Protein AF-A0A411WIY1-F1 (afdb_monomer)

Foldseek 3Di:
DDPVVLVVLLCVLPVQWDWDWDQDVVQQKIKIWIWDQDPVGIDIDIDMDHDDDDPPVVVVVVVSVVVSVVSVVVSD

Solvent-accessible surface area (backbone atoms only — not comparable to full-atom values): 4533 Å² total; per-residue (Å²): 92,55,72,68,58,51,52,52,47,49,42,72,77,38,74,80,42,50,77,46,79,48,76,40,82,90,76,35,31,45,35,44,35,42,35,34,80,47,101,91,42,83,43,78,48,77,51,72,47,70,68,77,71,98,52,62,69,60,53,50,26,55,48,51,45,54,49,49,58,56,50,55,72,70,75,112

Organism: NCBI:txid2498113

Sequence (76 aa):
MELTDFILHAQQSCPNALVTIEIDPIKNTVKIQWRWDGESGEQLFERAILFKELNYDEAITVFLSRCKIAMDALCD

Structure (mmCIF, N/CA/C/O backbone):
data_AF-A0A411WIY1-F1
#
_entry.id   AF-A0A411WIY1-F1
#
loop_
_atom_site.group_PDB
_atom_site.id
_atom_site.type_symbol
_atom_site.label_atom_id
_atom_site.label_alt_id
_atom_site.label_comp_id
_atom_site.label_asym_id
_atom_site.label_entity_id
_atom_site.label_seq_id
_atom_site.pdbx_PDB_ins_code
_atom_site.Cartn_x
_atom_site.Cartn_y
_atom_site.Cartn_z
_atom_site.occupancy
_atom_site.B_iso_or_equiv
_atom_site.auth_seq_id
_atom_site.auth_comp_id
_atom_site.auth_asym_id
_atom_site.auth_atom_id
_atom_site.pdbx_PDB_model_num
ATOM 1 N N . MET A 1 1 ? -10.926 2.407 -6.776 1.00 71.12 1 MET A N 1
ATOM 2 C CA . MET A 1 1 ? -10.069 1.382 -7.393 1.00 71.12 1 MET A CA 1
ATOM 3 C C . MET A 1 1 ? -10.104 0.162 -6.500 1.00 71.12 1 MET A C 1
ATOM 5 O O . MET A 1 1 ? -9.977 0.335 -5.290 1.00 71.12 1 MET A O 1
ATOM 9 N N . GLU A 1 2 ? -10.332 -1.016 -7.070 1.00 79.75 2 GLU A N 1
ATOM 10 C CA . GLU A 1 2 ? -10.356 -2.262 -6.303 1.00 79.75 2 GLU A CA 1
ATOM 11 C C . GLU A 1 2 ? -8.934 -2.752 -5.989 1.00 79.75 2 GLU A C 1
ATOM 13 O O . GLU A 1 2 ? -7.944 -2.274 -6.548 1.00 79.75 2 GLU A O 1
ATOM 18 N N . LEU A 1 3 ? -8.815 -3.714 -5.070 1.00 76.25 3 LEU A N 1
ATOM 19 C CA . LEU A 1 3 ? -7.528 -4.319 -4.718 1.00 76.25 3 LEU A CA 1
ATOM 20 C C . LEU A 1 3 ? -6.871 -5.021 -5.920 1.00 76.25 3 LEU A C 1
ATOM 22 O O . LEU A 1 3 ? -5.660 -4.947 -6.106 1.00 76.25 3 LEU A O 1
ATOM 26 N N . THR A 1 4 ? -7.674 -5.689 -6.742 1.00 80.69 4 THR A N 1
ATOM 27 C CA . THR A 1 4 ? -7.247 -6.370 -7.971 1.00 80.69 4 THR A CA 1
ATOM 28 C C . THR A 1 4 ? -6.641 -5.394 -8.975 1.00 80.69 4 THR A C 1
ATOM 30 O O . THR A 1 4 ? -5.543 -5.642 -9.470 1.00 80.69 4 THR A O 1
ATOM 33 N N . ASP A 1 5 ? -7.299 -4.256 -9.205 1.00 82.38 5 ASP A N 1
ATOM 34 C CA . ASP A 1 5 ? -6.788 -3.180 -10.061 1.00 82.38 5 ASP A CA 1
ATOM 35 C C . ASP A 1 5 ? -5.450 -2.636 -9.543 1.00 82.38 5 ASP A C 1
ATOM 37 O O . ASP A 1 5 ? -4.523 -2.399 -10.315 1.00 82.38 5 ASP A O 1
ATOM 41 N N . PHE A 1 6 ? -5.336 -2.457 -8.223 1.00 80.19 6 PHE A N 1
ATOM 42 C CA . PHE A 1 6 ? -4.113 -1.973 -7.588 1.00 80.19 6 PHE A CA 1
ATOM 43 C C . PHE A 1 6 ? -2.937 -2.940 -7.777 1.00 80.19 6 PHE A C 1
ATOM 45 O O . PHE A 1 6 ? -1.842 -2.510 -8.136 1.00 80.19 6 PHE A O 1
ATOM 52 N N . ILE A 1 7 ? -3.160 -4.242 -7.568 1.00 81.94 7 ILE A N 1
ATOM 53 C CA . ILE A 1 7 ? -2.132 -5.274 -7.764 1.00 81.94 7 ILE A CA 1
ATOM 54 C C . ILE A 1 7 ? -1.695 -5.319 -9.231 1.00 81.94 7 ILE A C 1
ATOM 56 O O . ILE A 1 7 ? -0.497 -5.354 -9.505 1.00 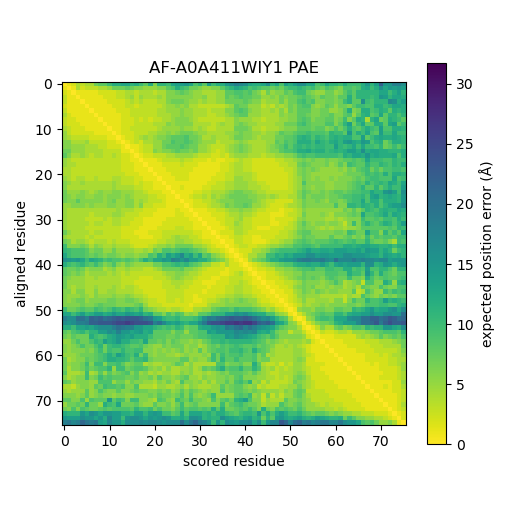81.94 7 ILE A O 1
ATOM 60 N N . LEU A 1 8 ? -2.651 -5.284 -10.165 1.00 85.19 8 LEU A N 1
ATOM 61 C CA . LEU A 1 8 ? -2.364 -5.292 -11.598 1.00 85.19 8 LEU A CA 1
ATOM 62 C C . LEU A 1 8 ? -1.499 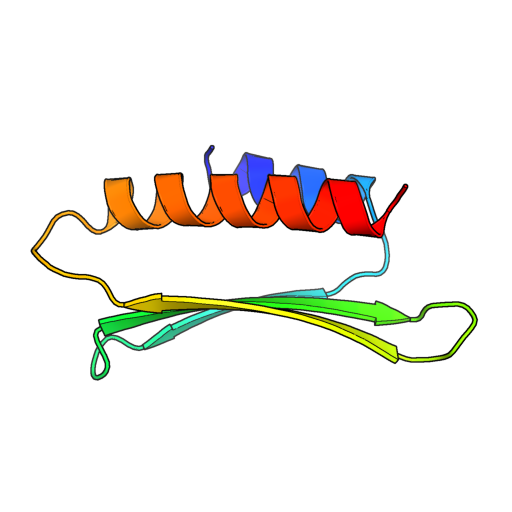-4.088 -11.996 1.00 85.19 8 LEU A C 1
ATOM 64 O O . LEU A 1 8 ? -0.536 -4.233 -12.745 1.00 85.19 8 LEU A O 1
ATOM 68 N N . HIS A 1 9 ? -1.815 -2.909 -11.459 1.00 85.00 9 HIS A N 1
ATOM 69 C CA . HIS A 1 9 ? -1.053 -1.690 -11.714 1.00 85.00 9 HIS A CA 1
ATOM 70 C C . HIS A 1 9 ? 0.372 -1.785 -11.161 1.00 85.00 9 HIS A C 1
ATOM 72 O O . HIS A 1 9 ? 1.328 -1.538 -11.887 1.00 85.00 9 HIS A O 1
ATOM 78 N N . ALA A 1 10 ? 0.536 -2.236 -9.913 1.00 82.25 10 ALA A N 1
ATOM 79 C CA . ALA A 1 10 ? 1.856 -2.431 -9.314 1.00 82.25 10 ALA A CA 1
ATOM 80 C C . ALA A 1 10 ? 2.727 -3.420 -10.117 1.00 82.25 10 ALA A C 1
ATOM 82 O O . ALA A 1 10 ? 3.923 -3.183 -10.286 1.00 82.25 10 ALA A O 1
ATOM 83 N N . GLN A 1 11 ? 2.126 -4.488 -10.658 1.00 83.25 11 GLN A N 1
ATOM 84 C CA . GLN A 1 11 ? 2.803 -5.440 -11.549 1.00 83.25 11 GLN A CA 1
ATOM 85 C C . GLN A 1 11 ? 3.230 -4.810 -12.881 1.00 83.25 11 GLN A C 1
ATOM 87 O O . GLN A 1 11 ? 4.298 -5.138 -13.391 1.00 83.25 11 GLN A O 1
ATOM 92 N N . GLN A 1 12 ? 2.409 -3.928 -13.457 1.00 86.06 12 GLN A N 1
ATOM 93 C CA . GLN A 1 12 ? 2.731 -3.233 -14.708 1.00 86.06 12 GLN A CA 1
ATOM 94 C C . GLN A 1 12 ? 3.844 -2.199 -14.516 1.00 86.06 12 GLN A C 1
ATOM 96 O O . GLN A 1 12 ? 4.726 -2.098 -15.365 1.00 86.06 12 GLN A O 1
ATOM 101 N N . SER A 1 13 ? 3.821 -1.466 -13.401 1.00 83.44 13 SER A N 1
ATOM 102 C CA . SER A 1 13 ? 4.827 -0.451 -13.080 1.00 83.44 13 SER A CA 1
ATOM 103 C C . SER A 1 13 ? 6.177 -1.063 -12.703 1.00 83.44 13 SER A C 1
ATOM 105 O O . SER A 1 13 ? 7.215 -0.597 -13.164 1.00 83.44 13 SER A O 1
ATOM 107 N N . CYS A 1 14 ? 6.189 -2.118 -11.881 1.00 84.00 14 CYS A N 1
ATOM 108 C CA . CYS A 1 14 ? 7.416 -2.822 -11.520 1.00 84.00 14 CYS A CA 1
ATOM 109 C C . CYS A 1 14 ? 7.154 -4.333 -11.353 1.00 84.00 14 CYS A C 1
ATOM 111 O O . CYS A 1 14 ? 6.741 -4.780 -10.280 1.00 84.00 14 CYS A O 1
ATOM 113 N N . PRO A 1 15 ? 7.424 -5.150 -12.390 1.00 83.44 15 PRO A N 1
ATOM 114 C CA . PRO A 1 15 ? 7.077 -6.576 -12.400 1.00 83.44 15 PRO A CA 1
ATOM 115 C C . PRO A 1 15 ? 7.738 -7.418 -11.303 1.00 83.44 15 PRO A C 1
ATOM 117 O O . PRO A 1 15 ? 7.202 -8.450 -10.910 1.00 83.44 15 PRO A O 1
ATOM 120 N N . ASN A 1 16 ? 8.897 -6.979 -10.806 1.00 83.88 16 ASN A N 1
ATOM 121 C CA . ASN A 1 16 ? 9.667 -7.688 -9.779 1.00 83.88 16 ASN A CA 1
ATOM 122 C C . ASN A 1 16 ? 9.319 -7.235 -8.358 1.00 83.88 16 ASN A C 1
ATOM 124 O O . ASN A 1 16 ? 9.964 -7.653 -7.397 1.00 83.88 16 ASN A O 1
ATOM 128 N N . ALA A 1 17 ? 8.341 -6.346 -8.216 1.00 85.00 17 ALA A N 1
ATOM 129 C CA . ALA A 1 17 ? 8.046 -5.742 -6.942 1.00 85.00 17 ALA A CA 1
ATOM 130 C C . ALA A 1 17 ? 7.157 -6.620 -6.055 1.00 85.00 17 ALA A C 1
ATOM 132 O O . ALA A 1 17 ? 6.146 -7.174 -6.487 1.00 85.00 17 ALA A O 1
ATOM 133 N N . LEU A 1 18 ? 7.495 -6.670 -4.771 1.00 89.31 18 LEU A N 1
ATOM 134 C CA . LEU A 1 18 ? 6.667 -7.235 -3.720 1.00 89.31 18 LEU A CA 1
ATOM 135 C C . LEU A 1 18 ? 5.708 -6.164 -3.192 1.00 89.31 18 LEU A C 1
ATOM 137 O O . LEU A 1 18 ? 6.135 -5.135 -2.664 1.00 89.31 18 LEU A O 1
ATOM 141 N N . VAL A 1 19 ? 4.408 -6.430 -3.299 1.00 88.38 19 VAL A N 1
ATOM 142 C CA . VAL A 1 19 ? 3.357 -5.632 -2.659 1.00 88.38 19 VAL A CA 1
ATOM 143 C C . VAL A 1 19 ? 2.898 -6.342 -1.388 1.00 88.38 19 VAL A C 1
ATOM 145 O O . VAL A 1 19 ? 2.371 -7.451 -1.450 1.00 88.38 19 VAL A O 1
ATOM 148 N N . THR A 1 20 ? 3.049 -5.683 -0.242 1.00 89.81 20 THR A N 1
ATOM 149 C CA . THR A 1 20 ? 2.554 -6.154 1.056 1.00 89.81 20 THR A CA 1
ATOM 150 C C . THR A 1 20 ? 1.432 -5.245 1.529 1.00 89.81 20 THR A C 1
ATOM 152 O O . THR A 1 20 ? 1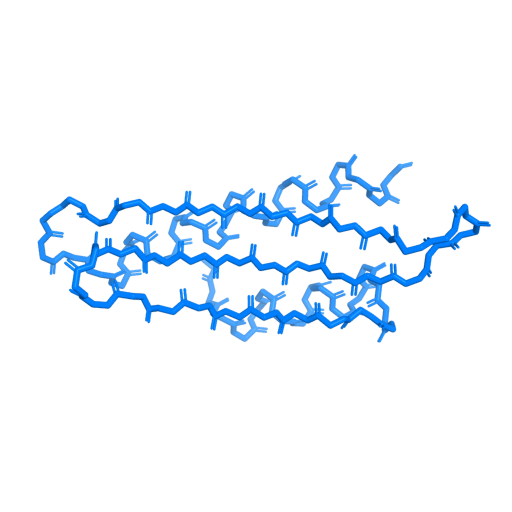.601 -4.029 1.615 1.00 89.81 20 THR A O 1
ATOM 155 N N . ILE A 1 21 ? 0.293 -5.842 1.877 1.00 87.56 21 ILE A N 1
ATOM 156 C CA . ILE A 1 21 ? -0.829 -5.146 2.507 1.00 87.56 21 ILE A CA 1
ATOM 157 C C . ILE A 1 21 ? -0.962 -5.672 3.927 1.00 87.56 21 ILE A C 1
ATOM 159 O O . ILE A 1 21 ? -1.190 -6.860 4.141 1.00 87.56 21 ILE A O 1
ATOM 163 N N . GLU A 1 22 ? -0.805 -4.782 4.895 1.00 89.25 22 GLU A N 1
ATOM 164 C CA . GLU A 1 22 ? -0.892 -5.095 6.315 1.00 89.25 22 GLU A CA 1
ATOM 165 C C . GLU A 1 22 ? -2.121 -4.405 6.900 1.00 89.25 22 GLU A C 1
ATOM 167 O O . GLU A 1 22 ? -2.273 -3.187 6.789 1.00 89.25 22 GLU A O 1
ATOM 172 N N . ILE A 1 23 ? -3.000 -5.193 7.519 1.00 85.25 23 ILE A N 1
ATOM 173 C CA . ILE A 1 23 ? -4.189 -4.709 8.219 1.00 85.25 23 ILE A CA 1
ATOM 174 C C . ILE A 1 23 ? -3.969 -4.944 9.713 1.00 85.25 23 ILE A C 1
ATOM 176 O O . ILE A 1 23 ? -3.861 -6.089 10.148 1.00 85.25 23 ILE A O 1
ATOM 180 N N . ASP A 1 24 ? -3.907 -3.869 10.496 1.00 87.12 24 ASP A N 1
ATOM 181 C CA . ASP A 1 24 ? -3.825 -3.933 11.957 1.00 87.12 24 ASP A CA 1
ATOM 182 C C . ASP A 1 24 ? -5.191 -3.538 12.548 1.00 87.12 24 ASP A C 1
ATOM 184 O O . ASP A 1 24 ? -5.527 -2.348 12.577 1.00 87.12 24 ASP A O 1
ATOM 188 N N . PRO A 1 25 ? -5.999 -4.509 13.015 1.00 79.38 25 PRO A N 1
ATOM 189 C CA . PRO A 1 25 ? -7.328 -4.237 13.557 1.00 79.38 25 PRO A CA 1
ATOM 190 C C . PRO A 1 25 ? -7.283 -3.600 14.953 1.00 79.38 25 PRO A C 1
ATOM 192 O O . PRO A 1 25 ? -8.256 -2.975 15.361 1.00 79.38 25 PRO A O 1
ATOM 195 N N . ILE A 1 26 ? -6.171 -3.728 15.688 1.00 86.06 26 ILE A N 1
ATOM 196 C CA . ILE A 1 26 ? -6.011 -3.127 17.021 1.00 86.06 26 ILE A CA 1
ATOM 197 C C . ILE A 1 26 ? -5.733 -1.634 16.872 1.00 86.06 26 ILE A C 1
ATOM 199 O O . ILE A 1 26 ? -6.303 -0.812 17.587 1.00 86.06 26 ILE A O 1
ATOM 203 N N . LYS A 1 27 ? -4.863 -1.277 15.923 1.00 87.38 27 LYS A N 1
ATOM 204 C CA . LYS A 1 27 ? -4.544 0.121 15.607 1.00 87.38 27 LYS A CA 1
ATOM 205 C C . LYS A 1 27 ? -5.537 0.758 14.642 1.00 87.38 27 LYS A C 1
ATOM 207 O O . LYS A 1 27 ? -5.493 1.970 14.457 1.00 87.38 27 LYS A O 1
ATOM 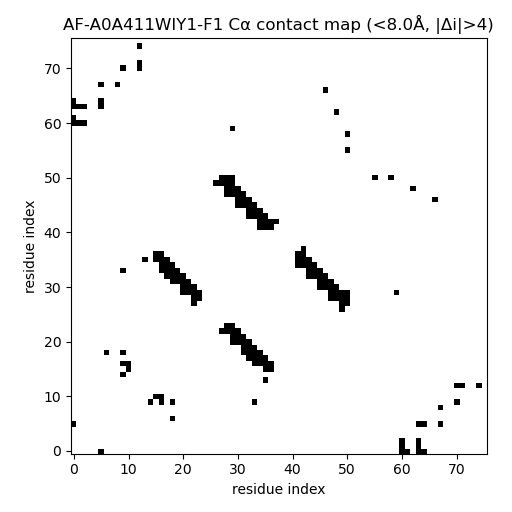212 N N . ASN A 1 28 ? -6.426 -0.039 14.056 1.00 85.00 28 ASN A N 1
ATOM 213 C CA . ASN A 1 28 ? -7.378 0.375 13.039 1.00 85.00 28 ASN A CA 1
ATOM 214 C C . ASN A 1 28 ? -6.695 0.973 11.795 1.00 85.00 28 ASN A C 1
ATOM 216 O O . ASN A 1 28 ? -7.098 2.026 11.298 1.00 85.00 28 ASN A O 1
ATOM 220 N N . THR A 1 29 ? -5.622 0.338 11.315 1.00 86.00 29 THR A N 1
ATOM 221 C CA . THR A 1 29 ? -4.808 0.851 10.202 1.00 86.00 29 THR A CA 1
ATOM 222 C C . THR A 1 29 ? -4.684 -0.142 9.058 1.00 86.00 29 THR A C 1
ATOM 224 O O . THR A 1 29 ? -4.558 -1.343 9.291 1.00 86.00 29 THR A O 1
ATOM 227 N N . VAL A 1 30 ? -4.606 0.376 7.832 1.00 86.62 30 VAL A N 1
ATOM 228 C CA . VAL A 1 30 ? -4.091 -0.362 6.670 1.00 86.62 30 VAL A CA 1
ATOM 229 C C . VAL A 1 30 ? -2.824 0.304 6.174 1.00 86.62 30 VAL A C 1
ATOM 231 O O . VAL A 1 30 ? -2.776 1.523 6.009 1.00 86.62 30 VAL A O 1
ATOM 234 N N . LYS A 1 31 ? -1.805 -0.514 5.927 1.00 89.00 31 LYS A N 1
ATOM 235 C CA . LYS A 1 31 ? -0.512 -0.121 5.381 1.00 89.00 31 LYS A CA 1
ATOM 236 C C . LYS A 1 31 ? -0.259 -0.885 4.090 1.00 89.00 31 LYS A C 1
ATOM 238 O O . LYS A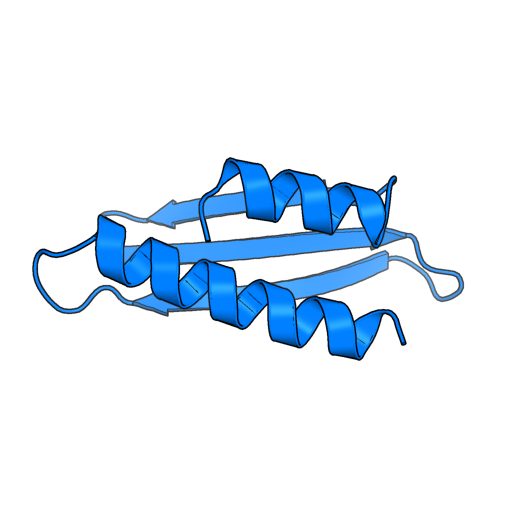 1 31 ? -0.507 -2.083 4.012 1.00 89.00 31 LYS A O 1
ATOM 243 N N . ILE A 1 32 ? 0.246 -0.178 3.092 1.00 89.19 32 ILE A N 1
ATOM 244 C CA . ILE A 1 32 ? 0.717 -0.736 1.831 1.00 89.19 32 ILE A CA 1
ATOM 245 C C . ILE A 1 32 ? 2.207 -0.469 1.747 1.00 89.19 32 ILE A C 1
ATOM 247 O O . ILE A 1 32 ? 2.650 0.671 1.897 1.00 89.19 32 ILE A O 1
ATOM 251 N N . GLN A 1 33 ? 2.956 -1.527 1.484 1.00 91.12 33 GLN A N 1
ATOM 252 C CA . GLN A 1 33 ? 4.370 -1.474 1.167 1.00 91.12 33 GLN A CA 1
ATOM 253 C C . GLN A 1 33 ? 4.563 -2.024 -0.238 1.00 91.12 33 GLN A C 1
ATOM 255 O O . GLN A 1 33 ? 4.027 -3.075 -0.578 1.00 91.12 33 GLN A O 1
ATOM 260 N N . TRP A 1 34 ? 5.331 -1.312 -1.045 1.00 89.62 34 TRP A N 1
ATOM 261 C CA . TRP A 1 34 ? 5.731 -1.730 -2.374 1.00 89.62 34 TRP A CA 1
ATOM 262 C C . TRP A 1 34 ? 7.246 -1.677 -2.432 1.00 89.62 34 TRP A C 1
ATOM 264 O O . TRP A 1 34 ? 7.840 -0.628 -2.195 1.00 89.62 34 TRP A O 1
ATOM 274 N N . ARG A 1 35 ? 7.868 -2.830 -2.646 1.00 90.69 35 ARG A N 1
ATOM 275 C CA . ARG A 1 35 ? 9.312 -3.012 -2.541 1.00 90.69 35 ARG A CA 1
ATOM 276 C C . ARG A 1 35 ? 9.833 -3.651 -3.808 1.00 90.69 35 ARG A C 1
ATOM 278 O O . ARG A 1 35 ? 9.270 -4.648 -4.242 1.00 90.69 35 ARG A O 1
ATOM 285 N N . TRP A 1 36 ? 10.908 -3.123 -4.367 1.00 90.00 36 TRP A N 1
ATOM 286 C CA . TRP A 1 36 ? 11.520 -3.670 -5.572 1.00 90.00 36 TRP A CA 1
ATOM 287 C C . TRP A 1 36 ? 13.013 -3.384 -5.606 1.00 90.00 36 TRP A C 1
ATOM 289 O O . TRP A 1 36 ? 13.480 -2.449 -4.965 1.00 90.00 36 TRP A O 1
ATOM 299 N N . ASP A 1 37 ? 13.758 -4.161 -6.382 1.00 88.06 37 ASP A N 1
ATOM 300 C CA . ASP A 1 37 ? 15.170 -3.884 -6.630 1.00 88.06 37 ASP A CA 1
ATOM 301 C C . ASP A 1 37 ? 15.299 -2.925 -7.818 1.00 88.06 37 ASP A C 1
ATOM 303 O O . ASP A 1 37 ? 14.914 -3.251 -8.943 1.00 88.06 37 ASP A O 1
ATOM 307 N N . GLY A 1 38 ? 15.809 -1.720 -7.560 1.00 81.81 38 GLY A N 1
ATOM 308 C CA . GLY A 1 38 ? 16.165 -0.743 -8.587 1.00 81.81 38 GLY A CA 1
ATOM 309 C C . GLY A 1 38 ? 17.662 -0.761 -8.902 1.00 81.81 38 GLY A C 1
ATOM 310 O O . GLY A 1 38 ? 18.454 -1.420 -8.229 1.00 81.81 38 GLY A O 1
ATOM 311 N N . GLU A 1 39 ? 18.083 0.031 -9.891 1.00 80.25 39 GLU A N 1
ATOM 312 C CA . GLU A 1 39 ? 19.502 0.155 -10.277 1.00 80.25 39 GLU A CA 1
ATOM 313 C C . GLU A 1 39 ? 20.399 0.639 -9.122 1.00 80.25 39 GLU A C 1
ATOM 315 O O . GLU A 1 39 ? 21.592 0.348 -9.080 1.00 80.25 39 GLU A O 1
ATOM 320 N N . SER A 1 40 ? 19.817 1.360 -8.160 1.00 80.62 40 SER A N 1
ATOM 321 C CA . SER A 1 40 ? 20.496 1.907 -6.978 1.00 80.62 40 SER A CA 1
ATOM 322 C C . SER A 1 40 ? 20.381 1.017 -5.729 1.00 80.62 40 SER A C 1
ATOM 324 O O . SER A 1 40 ? 20.769 1.452 -4.645 1.00 80.62 40 SER A O 1
ATOM 326 N N . GLY A 1 41 ? 19.838 -0.198 -5.859 1.00 85.06 41 GLY A N 1
ATOM 327 C CA . GLY A 1 41 ? 19.521 -1.099 -4.747 1.00 85.06 41 GLY A CA 1
ATOM 328 C C . GLY A 1 41 ? 18.027 -1.146 -4.413 1.00 85.06 41 GLY A C 1
ATOM 329 O O . GLY A 1 41 ? 17.192 -0.665 -5.183 1.00 85.06 41 GLY A O 1
ATOM 330 N N . GLU A 1 42 ? 17.699 -1.741 -3.263 1.00 88.75 42 GLU A N 1
ATOM 331 C CA . GLU A 1 42 ? 16.317 -1.916 -2.798 1.00 88.75 42 GLU A CA 1
ATOM 332 C C . GLU A 1 42 ? 15.607 -0.558 -2.679 1.00 88.75 42 GLU A C 1
ATOM 334 O O . GLU A 1 42 ? 16.052 0.352 -1.975 1.00 88.75 42 GLU A O 1
ATOM 339 N N . GLN A 1 43 ? 14.486 -0.435 -3.379 1.00 88.31 43 GLN A N 1
ATOM 340 C CA . GLN A 1 43 ? 13.559 0.682 -3.316 1.00 88.31 43 GLN A CA 1
ATOM 341 C C . G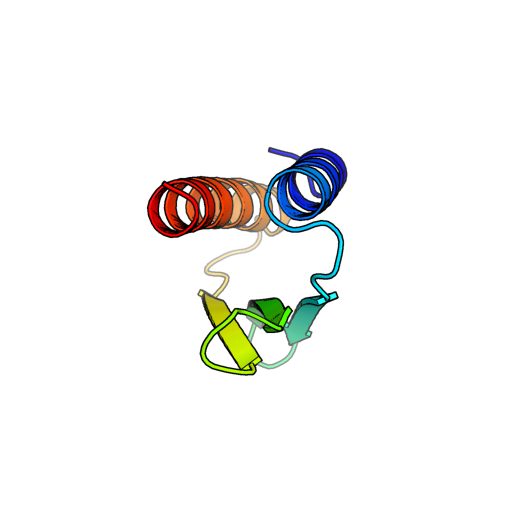LN A 1 43 ? 12.334 0.272 -2.504 1.00 88.31 43 GLN A C 1
ATOM 343 O O . GLN A 1 43 ? 11.845 -0.858 -2.591 1.00 88.31 43 GLN A O 1
ATOM 348 N N . LEU A 1 44 ? 11.827 1.213 -1.710 1.00 89.62 44 LEU A N 1
ATOM 349 C CA . LEU A 1 44 ? 10.669 1.002 -0.856 1.00 89.62 44 LEU A CA 1
ATOM 350 C C . LEU A 1 44 ? 9.743 2.212 -0.912 1.00 89.62 44 LEU A C 1
ATOM 352 O O . LEU A 1 44 ? 10.114 3.326 -0.546 1.00 89.62 44 LEU A O 1
ATOM 356 N N . PHE A 1 45 ? 8.497 1.952 -1.281 1.00 87.75 45 PHE A N 1
ATOM 357 C CA . PHE A 1 45 ? 7.381 2.859 -1.101 1.00 87.75 45 PHE A CA 1
ATOM 358 C C . PHE A 1 45 ? 6.480 2.345 0.024 1.00 87.75 45 PHE A C 1
ATOM 360 O O . PHE A 1 45 ? 6.078 1.183 0.027 1.00 87.75 45 PHE A O 1
ATOM 367 N N . GLU A 1 46 ? 6.130 3.216 0.969 1.00 90.38 46 GLU A N 1
ATOM 368 C CA . GLU A 1 46 ? 5.209 2.891 2.058 1.00 90.38 46 GLU A CA 1
ATOM 369 C C . GLU A 1 46 ? 4.163 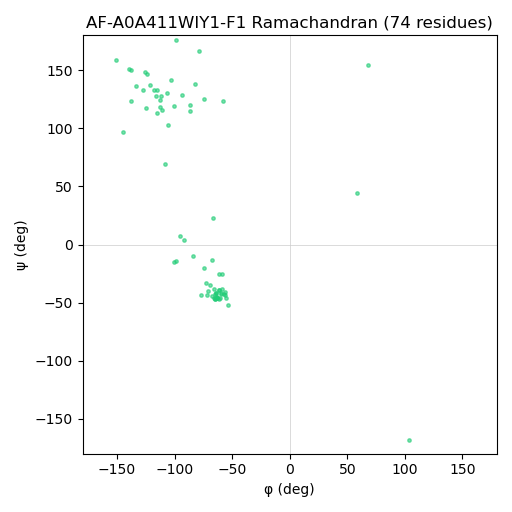3.992 2.247 1.00 90.38 46 GLU A C 1
ATOM 371 O O . GLU A 1 46 ? 4.466 5.191 2.278 1.00 90.38 46 GLU A O 1
ATOM 376 N N . ARG A 1 47 ? 2.910 3.573 2.429 1.00 85.81 47 ARG A N 1
ATOM 377 C CA . ARG A 1 47 ? 1.812 4.434 2.870 1.00 85.81 47 ARG A CA 1
ATOM 378 C C . ARG A 1 47 ? 0.954 3.707 3.892 1.00 85.81 47 ARG A C 1
ATOM 380 O O . ARG A 1 47 ? 0.792 2.494 3.819 1.00 85.81 47 ARG A O 1
ATOM 387 N N . ALA A 1 48 ? 0.348 4.462 4.801 1.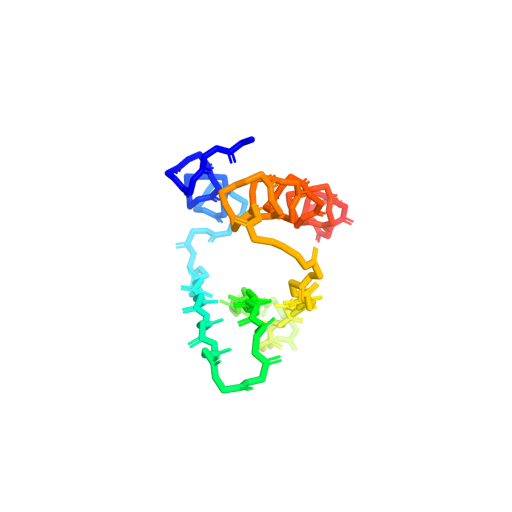00 87.00 48 ALA A N 1
ATOM 388 C CA . ALA A 1 48 ? -0.632 3.947 5.745 1.00 87.00 48 ALA A CA 1
ATOM 389 C C . ALA A 1 48 ? -1.794 4.928 5.920 1.00 87.00 48 ALA A C 1
ATOM 391 O O . ALA A 1 48 ? -1.612 6.144 5.809 1.00 87.00 48 ALA A O 1
ATOM 392 N N . ILE A 1 49 ? -2.975 4.396 6.228 1.00 85.62 49 ILE A N 1
ATOM 393 C CA . ILE A 1 49 ? -4.127 5.164 6.701 1.00 85.62 49 ILE A CA 1
ATOM 394 C C . ILE A 1 49 ? -4.652 4.604 8.014 1.00 85.62 49 ILE A C 1
ATOM 396 O O . ILE A 1 49 ? -4.609 3.401 8.262 1.00 85.62 49 ILE A O 1
ATOM 400 N N . LEU A 1 50 ? -5.185 5.509 8.831 1.00 84.38 50 LEU A N 1
ATOM 401 C CA . LEU A 1 50 ? -6.006 5.193 9.989 1.00 84.38 50 LEU A CA 1
ATOM 402 C C . LEU A 1 50 ? -7.472 5.229 9.564 1.00 84.38 50 LEU A C 1
ATOM 404 O O . LEU A 1 50 ? -7.926 6.236 9.014 1.00 84.38 50 LEU A O 1
ATOM 408 N N . PHE A 1 51 ? -8.221 4.176 9.859 1.00 80.12 51 PHE A N 1
ATOM 409 C CA . PHE A 1 51 ? -9.664 4.196 9.692 1.00 80.12 51 PHE A CA 1
ATOM 410 C C . PHE A 1 51 ? -10.293 5.041 10.800 1.00 80.12 51 PHE A C 1
ATOM 412 O O . PHE A 1 51 ? -10.075 4.819 11.994 1.00 80.12 51 PHE A O 1
ATOM 419 N N . LYS A 1 52 ? -11.079 6.039 10.400 1.00 70.94 52 LYS A N 1
ATOM 420 C CA . LYS A 1 52 ? -11.954 6.792 11.296 1.00 70.94 52 LYS A CA 1
ATOM 421 C C . LYS A 1 52 ? -13.385 6.506 10.856 1.00 70.94 52 LYS A C 1
ATOM 423 O O . LYS A 1 52 ? -13.760 6.893 9.759 1.00 70.94 52 LYS A O 1
ATOM 428 N N . GLU A 1 53 ? -14.123 5.821 11.728 1.00 59.75 53 GLU A N 1
ATOM 429 C CA . GLU A 1 53 ? -15.518 5.383 11.554 1.00 59.75 53 GLU A CA 1
ATOM 430 C C . GLU A 1 53 ? -15.756 4.289 10.487 1.00 59.75 53 GLU A C 1
ATOM 432 O O . GLU A 1 53 ? -14.950 4.062 9.590 1.00 59.75 53 GLU A O 1
ATOM 437 N N . LEU A 1 54 ? -16.844 3.533 10.688 1.00 56.19 54 LEU A N 1
ATOM 438 C CA . LEU A 1 54 ? -17.111 2.139 10.277 1.00 56.19 54 LEU A CA 1
ATOM 439 C C . LEU A 1 54 ? -17.244 1.845 8.764 1.00 56.19 54 LEU A C 1
ATOM 441 O O . LEU A 1 54 ? -17.831 0.824 8.412 1.00 56.19 54 LEU A O 1
ATOM 445 N N . ASN A 1 55 ? -16.695 2.667 7.864 1.00 70.12 55 ASN A N 1
ATOM 446 C CA . ASN A 1 55 ? -16.747 2.408 6.418 1.00 70.12 55 ASN A CA 1
ATOM 447 C C . ASN A 1 55 ? -15.377 1.992 5.855 1.00 70.12 55 ASN A C 1
ATOM 449 O O . ASN A 1 55 ? -14.717 2.732 5.121 1.00 70.12 55 ASN A O 1
ATOM 453 N N . TYR A 1 56 ? -14.937 0.791 6.244 1.00 70.75 56 TYR A N 1
ATOM 454 C CA . TYR A 1 56 ? -13.643 0.216 5.857 1.00 70.75 56 TYR A CA 1
ATOM 455 C C . TYR A 1 56 ? -13.467 0.134 4.338 1.00 70.75 56 TYR A C 1
ATOM 457 O O . TYR A 1 56 ? -12.416 0.518 3.830 1.00 70.75 56 TYR A O 1
ATOM 465 N N . ASP A 1 57 ? -14.498 -0.294 3.609 1.00 74.69 57 ASP A N 1
ATOM 466 C CA . ASP A 1 57 ? -14.418 -0.507 2.159 1.00 74.69 57 ASP A CA 1
ATOM 467 C C . ASP A 1 57 ? -14.181 0.800 1.393 1.00 74.69 57 ASP A C 1
ATOM 469 O O . ASP A 1 57 ? -13.331 0.877 0.500 1.00 74.69 57 ASP A O 1
ATOM 473 N N . GLU A 1 58 ? -14.878 1.869 1.782 1.00 78.50 58 GLU A N 1
ATOM 474 C CA . GLU A 1 58 ? -14.714 3.193 1.181 1.00 78.50 58 GLU A CA 1
ATOM 475 C C . GLU A 1 58 ? -13.331 3.776 1.502 1.00 78.50 58 GLU A C 1
ATOM 477 O O . GLU A 1 58 ? -12.626 4.261 0.611 1.00 78.50 58 GLU A O 1
ATOM 482 N N . ALA A 1 59 ? -12.891 3.658 2.758 1.00 77.31 59 ALA A N 1
ATOM 483 C CA . ALA A 1 59 ? -11.582 4.135 3.185 1.00 77.31 59 ALA A CA 1
ATOM 484 C C . ALA A 1 59 ? -10.429 3.391 2.488 1.00 77.31 59 ALA A C 1
ATOM 486 O O . ALA A 1 59 ? -9.470 4.031 2.046 1.00 77.31 59 ALA A O 1
ATOM 487 N N . ILE A 1 60 ? -10.535 2.066 2.326 1.00 80.62 60 ILE A N 1
ATOM 488 C CA . ILE A 1 60 ? -9.569 1.250 1.573 1.00 80.62 60 ILE A CA 1
ATOM 489 C C . ILE A 1 60 ? -9.556 1.674 0.101 1.00 80.62 60 ILE A C 1
ATOM 491 O O . ILE A 1 60 ? -8.487 1.908 -0.460 1.00 80.62 60 ILE A O 1
ATOM 495 N N . THR A 1 61 ? -10.724 1.856 -0.517 1.00 83.25 61 THR A N 1
ATOM 496 C CA . THR A 1 61 ? -10.843 2.261 -1.928 1.00 83.25 61 THR A CA 1
ATOM 497 C C . THR A 1 61 ? -10.185 3.617 -2.201 1.00 83.25 61 THR A C 1
ATOM 499 O O . THR A 1 61 ? -9.434 3.778 -3.174 1.00 83.25 61 THR A O 1
ATOM 502 N N . VAL A 1 62 ? -10.439 4.609 -1.342 1.00 83.25 62 VAL A N 1
ATOM 503 C CA . VAL A 1 62 ? -9.812 5.938 -1.432 1.00 83.25 62 VAL A CA 1
ATOM 504 C C . VAL A 1 62 ? -8.304 5.835 -1.220 1.00 83.25 62 VAL A C 1
ATOM 506 O O . VAL A 1 62 ? -7.526 6.466 -1.941 1.00 83.25 62 VAL A O 1
ATOM 509 N N . PHE A 1 63 ? -7.872 5.022 -0.259 1.00 83.88 63 PHE A N 1
ATOM 510 C CA . PHE A 1 63 ? -6.462 4.841 0.050 1.00 83.88 63 PHE A CA 1
ATOM 511 C C . PHE A 1 63 ? -5.669 4.197 -1.087 1.00 83.88 63 PHE A C 1
ATOM 513 O O . PHE A 1 63 ? -4.627 4.728 -1.476 1.00 83.88 63 PHE A O 1
ATOM 520 N N . LEU A 1 64 ? -6.187 3.115 -1.668 1.00 83.25 64 LEU A N 1
ATOM 521 C CA . LEU A 1 64 ? -5.586 2.455 -2.825 1.00 83.25 64 LEU A CA 1
ATOM 522 C C . LEU A 1 64 ? -5.438 3.435 -3.994 1.00 83.25 64 LEU A C 1
ATOM 524 O O . LEU A 1 64 ? -4.381 3.508 -4.620 1.00 83.25 64 LEU A O 1
ATOM 528 N N . SER A 1 65 ? -6.460 4.260 -4.236 1.00 85.69 65 SER A N 1
ATOM 529 C CA . SER A 1 65 ? -6.437 5.277 -5.298 1.00 85.69 65 SER A CA 1
ATOM 530 C C . SER A 1 65 ? -5.318 6.308 -5.095 1.00 85.69 65 SER A C 1
ATOM 532 O O . SER A 1 65 ? -4.644 6.683 -6.051 1.00 85.69 65 SER A O 1
ATOM 534 N N . ARG A 1 66 ? -5.059 6.725 -3.848 1.00 84.94 66 ARG A N 1
ATOM 535 C CA . ARG A 1 66 ? -3.933 7.618 -3.516 1.00 84.94 66 ARG A CA 1
ATOM 536 C C . ARG A 1 66 ? -2.575 6.937 -3.665 1.00 84.94 66 ARG A C 1
ATOM 538 O O . ARG A 1 66 ? -1.617 7.602 -4.050 1.00 84.94 66 ARG A O 1
ATOM 545 N N . CYS A 1 67 ? -2.485 5.641 -3.365 1.00 82.81 67 CYS A N 1
ATOM 546 C CA . CYS A 1 67 ? -1.251 4.882 -3.556 1.00 82.81 67 CYS A CA 1
ATOM 547 C C . CYS A 1 67 ? -0.878 4.811 -5.038 1.00 82.81 67 CYS A C 1
ATOM 549 O O . CYS A 1 67 ? 0.262 5.119 -5.360 1.00 82.81 67 CYS A O 1
ATOM 551 N N . LYS A 1 68 ? -1.836 4.533 -5.935 1.00 86.06 68 LYS A N 1
ATOM 552 C CA . LYS A 1 68 ? -1.600 4.540 -7.390 1.00 86.06 68 LYS A CA 1
ATOM 553 C C . LYS A 1 68 ? -0.987 5.850 -7.883 1.00 86.06 68 LYS A C 1
ATOM 555 O O . LYS A 1 68 ? 0.048 5.820 -8.527 1.00 86.06 68 LYS A O 1
ATOM 560 N N . ILE A 1 69 ? -1.591 6.992 -7.540 1.00 85.69 69 ILE A N 1
ATOM 561 C CA . ILE A 1 69 ? -1.101 8.312 -7.983 1.00 85.69 69 ILE A CA 1
ATOM 562 C C . ILE A 1 69 ? 0.361 8.523 -7.570 1.00 85.69 69 ILE A C 1
ATOM 564 O O . ILE A 1 69 ? 1.156 9.069 -8.327 1.00 85.69 69 ILE A O 1
ATOM 568 N N . ALA A 1 70 ? 0.716 8.098 -6.357 1.00 82.25 70 ALA A N 1
ATOM 569 C CA . ALA A 1 70 ? 2.082 8.213 -5.869 1.00 82.25 70 ALA A CA 1
ATOM 570 C C . ALA A 1 70 ? 3.043 7.225 -6.550 1.00 82.25 70 ALA A C 1
ATOM 572 O O . ALA A 1 70 ? 4.201 7.573 -6.732 1.00 82.25 70 ALA A O 1
ATOM 573 N N . MET A 1 71 ? 2.579 6.026 -6.917 1.00 83.56 71 MET A N 1
ATOM 574 C CA . MET A 1 71 ? 3.366 5.057 -7.686 1.00 83.56 71 MET A CA 1
ATOM 575 C C . MET A 1 71 ? 3.658 5.566 -9.097 1.00 83.56 71 MET A C 1
ATOM 577 O O . MET A 1 71 ? 4.807 5.520 -9.515 1.00 83.56 71 MET A O 1
ATOM 581 N N . ASP A 1 72 ? 2.651 6.107 -9.789 1.00 82.38 72 ASP A N 1
ATOM 582 C CA . ASP A 1 72 ? 2.808 6.681 -11.133 1.00 82.38 72 ASP A CA 1
ATOM 583 C C . ASP A 1 72 ? 3.893 7.768 -11.141 1.00 82.38 72 ASP A C 1
ATOM 585 O O . ASP A 1 72 ? 4.811 7.730 -11.951 1.00 82.38 72 ASP A O 1
ATOM 589 N N . ALA A 1 73 ? 3.868 8.664 -10.151 1.00 82.88 73 ALA A N 1
ATOM 590 C CA . ALA A 1 73 ? 4.862 9.728 -10.007 1.00 82.88 73 ALA A CA 1
ATOM 591 C C . ALA A 1 73 ? 6.288 9.249 -9.659 1.00 82.88 73 ALA A C 1
ATOM 593 O O . ALA A 1 73 ? 7.211 10.058 -9.690 1.00 82.88 73 ALA A O 1
ATOM 594 N N . LEU A 1 74 ? 6.465 7.988 -9.248 1.00 76.31 74 LEU A N 1
ATOM 595 C CA . LEU A 1 74 ? 7.772 7.394 -8.932 1.00 76.31 74 LEU A CA 1
ATOM 596 C C . LEU A 1 74 ? 8.336 6.550 -10.083 1.00 76.31 74 LEU A C 1
ATOM 598 O O . LEU A 1 74 ? 9.507 6.178 -10.031 1.00 76.31 74 LEU A O 1
ATOM 602 N N . CYS A 1 75 ? 7.505 6.206 -11.068 1.00 66.50 75 CYS A N 1
ATOM 603 C CA . CYS A 1 75 ? 7.896 5.413 -12.232 1.00 66.50 75 CYS A CA 1
ATOM 604 C C . CYS A 1 75 ? 8.138 6.249 -13.498 1.00 66.50 75 CYS A C 1
ATOM 606 O O . CYS A 1 75 ? 8.729 5.713 -14.436 1.00 66.50 75 CYS A O 1
ATOM 608 N N . ASP A 1 76 ? 7.696 7.511 -13.517 1.00 55.50 76 ASP A N 1
ATOM 609 C CA . ASP A 1 76 ? 8.071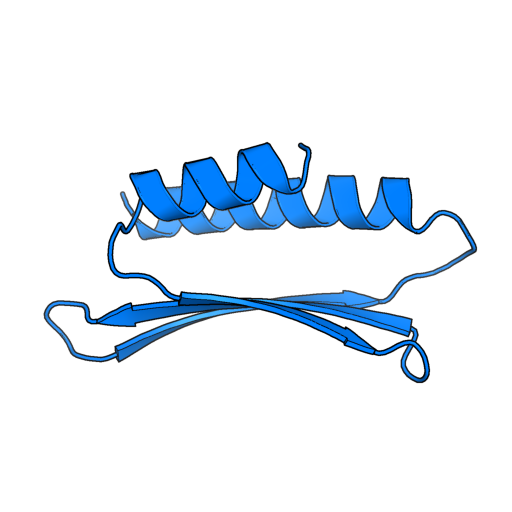 8.535 -14.508 1.00 55.50 76 ASP A CA 1
ATOM 610 C C . ASP A 1 76 ? 9.459 9.140 -14.211 1.00 55.50 76 ASP A C 1
ATOM 612 O O . ASP A 1 76 ? 10.207 9.408 -15.182 1.00 55.50 76 ASP A O 1
#

Mean predicted aligned error: 6.43 Å

pLDDT: mean 82.52, std 7.25, range [55.5, 91.12]

Nearest PDB structures (foldseek):
  7wzg-assembly1_A  TM=5.526E-01  e=1.074E-01  Streptomyces sp.
  6ci7-assembly1_A  TM=5.603E-01  e=1.518E-01  Methanopyrus kandleri AV19
  6cib-assembly3_C  TM=5.553E-01  e=1.743E-01  Methanopyrus kandleri AV19
  6cib-assembly1_A  TM=5.574E-01  e=1.867E-01  Methanopyrus kandleri AV19
  4z9q-assembly1_A  TM=4.337E-01  e=6.052E-01  Acinetobacter baumannii ACICU

Secondary structure (DSSP, 8-state):
--HHHHHHHHHHH-TTPEEEEEEETTTTEEEEEEEEEETTEEEEEEEEEE--SS-HHHHHHHHHHHHHHHHHHHH-

Radius of gyration: 12.83 Å; Cα contacts (8 Å, |Δi|>4): 95; chains: 1; bounding box: 38×17×32 Å